Protein AF-A0A973PFD8-F1 (afdb_monomer)

Solvent-accessible surface area (backbone atoms only — not comparable to full-atom values): 5227 Å² total; per-residue (Å²): 135,90,81,83,77,86,75,84,77,74,81,78,72,80,77,58,90,79,40,50,80,47,80,58,89,32,23,40,38,28,26,34,42,58,97,70,36,16,31,51,75,47,71,47,58,29,91,69,31,41,76,74,49,74,39,44,77,62,18,33,40,32,16,35,42,87,72,80,77,68,40,74,46,45,39,35,45,58,97,68,38,58,40,76,61,81,130

Nearest PDB structures (foldseek):
  8ckb-assembly1_F001  TM=2.366E-01  e=5.731E+00  Bacteroides phage crAss001

Structure (mmCIF, N/CA/C/O backbone):
data_AF-A0A973PFD8-F1
#
_entry.id   AF-A0A973PFD8-F1
#
loop_
_atom_site.group_PDB
_atom_site.id
_atom_site.type_symbol
_atom_site.label_atom_id
_atom_site.label_alt_id
_atom_site.label_comp_id
_atom_site.label_asym_id
_atom_site.label_entity_id
_atom_site.label_seq_id
_atom_site.pdbx_PDB_ins_code
_atom_site.Cartn_x
_atom_site.Cartn_y
_atom_site.Cartn_z
_atom_site.occupancy
_atom_site.B_iso_or_equiv
_atom_site.auth_seq_id
_atom_site.auth_comp_id
_atom_site.auth_asym_id
_atom_site.auth_atom_id
_atom_site.pdbx_PDB_model_num
ATOM 1 N N . LEU A 1 1 ? 12.668 -13.983 -52.902 1.00 50.91 1 LEU A N 1
ATOM 2 C CA . LEU A 1 1 ? 12.871 -13.101 -51.731 1.00 50.91 1 LEU A CA 1
ATOM 3 C C . LEU A 1 1 ? 11.649 -13.258 -50.823 1.00 50.91 1 LEU A C 1
ATOM 5 O O . LEU A 1 1 ? 10.545 -13.137 -51.337 1.00 50.91 1 LEU A O 1
ATOM 9 N N . ARG A 1 2 ? 11.801 -13.615 -49.538 1.00 53.56 2 ARG A N 1
ATOM 10 C CA . ARG A 1 2 ? 10.667 -13.727 -48.594 1.00 53.56 2 ARG A CA 1
ATOM 11 C C . ARG A 1 2 ? 10.402 -12.353 -47.975 1.00 53.56 2 ARG A C 1
ATOM 13 O O . ARG A 1 2 ? 11.227 -11.861 -47.216 1.00 53.56 2 ARG A O 1
ATOM 20 N N . THR A 1 3 ? 9.270 -11.744 -48.304 1.00 62.12 3 THR A N 1
ATOM 21 C CA . THR A 1 3 ? 8.779 -10.518 -47.663 1.00 62.12 3 THR A CA 1
ATOM 22 C C . THR A 1 3 ? 8.151 -10.858 -46.312 1.00 62.12 3 THR A C 1
ATOM 24 O O . THR A 1 3 ? 7.234 -11.677 -46.245 1.00 62.12 3 THR A O 1
ATOM 27 N N . ALA A 1 4 ? 8.648 -10.249 -45.234 1.00 61.12 4 ALA A N 1
ATOM 28 C CA . ALA A 1 4 ? 8.045 -10.351 -43.908 1.00 61.12 4 ALA A CA 1
ATOM 29 C C . ALA A 1 4 ? 6.730 -9.551 -43.862 1.00 61.12 4 ALA A C 1
ATOM 31 O O . ALA A 1 4 ? 6.664 -8.422 -44.344 1.00 61.12 4 ALA A O 1
ATOM 32 N N . ARG A 1 5 ? 5.677 -10.154 -43.298 1.00 64.62 5 ARG A N 1
ATOM 33 C CA . ARG A 1 5 ? 4.361 -9.530 -43.105 1.00 64.62 5 ARG A CA 1
ATOM 34 C C . ARG A 1 5 ? 4.399 -8.689 -41.820 1.00 64.62 5 ARG A C 1
ATOM 36 O O . ARG A 1 5 ? 4.820 -9.235 -40.801 1.00 64.62 5 ARG A O 1
ATOM 43 N N . PRO A 1 6 ? 3.974 -7.413 -41.824 1.00 57.50 6 PRO A N 1
ATOM 44 C CA . PRO A 1 6 ? 3.920 -6.623 -40.599 1.00 57.50 6 PRO A CA 1
ATOM 45 C C . PRO A 1 6 ? 2.919 -7.259 -39.627 1.00 57.50 6 PRO A C 1
ATOM 47 O O . PRO A 1 6 ? 1.799 -7.611 -40.010 1.00 57.50 6 PRO A O 1
ATOM 50 N N . ALA A 1 7 ? 3.350 -7.471 -38.384 1.00 65.94 7 ALA A N 1
ATOM 51 C CA . ALA A 1 7 ? 2.477 -7.921 -37.310 1.00 65.94 7 ALA A CA 1
ATOM 52 C C . ALA A 1 7 ? 1.541 -6.767 -36.902 1.00 65.94 7 ALA A C 1
ATOM 54 O O . ALA A 1 7 ? 1.970 -5.612 -36.921 1.00 65.94 7 ALA A O 1
ATOM 55 N N . PRO A 1 8 ? 0.275 -7.043 -36.547 1.00 55.72 8 PRO A N 1
ATOM 56 C CA . PRO A 1 8 ? -0.617 -6.011 -36.040 1.00 55.72 8 PRO A CA 1
ATOM 57 C C . PRO A 1 8 ? -0.084 -5.492 -34.700 1.00 55.72 8 PRO A C 1
ATOM 59 O O . PRO A 1 8 ? 0.095 -6.263 -33.758 1.00 55.72 8 PRO A O 1
ATOM 62 N N . SER A 1 9 ? 0.173 -4.187 -34.616 1.00 59.62 9 SER A N 1
ATOM 63 C CA . SER A 1 9 ? 0.442 -3.516 -33.346 1.00 59.62 9 SER A CA 1
ATOM 64 C C . SER A 1 9 ? -0.799 -3.626 -32.464 1.00 59.62 9 SER A C 1
ATOM 66 O O . SER A 1 9 ? -1.877 -3.171 -32.849 1.00 59.62 9 SER A O 1
ATOM 68 N N . ALA A 1 10 ? -0.659 -4.251 -31.296 1.00 60.38 10 ALA A N 1
ATOM 69 C CA . ALA A 1 10 ? -1.701 -4.232 -30.279 1.00 60.38 10 ALA A CA 1
ATOM 70 C C . ALA A 1 10 ? -1.988 -2.772 -29.871 1.00 60.38 10 ALA A C 1
ATOM 72 O O . ALA A 1 10 ? -1.048 -1.973 -29.805 1.00 60.38 10 ALA A O 1
ATOM 73 N N . PRO A 1 11 ? -3.252 -2.397 -29.612 1.00 47.88 11 PRO A N 1
ATOM 74 C CA . PRO A 1 11 ? -3.566 -1.056 -29.145 1.00 47.88 11 PRO A CA 1
ATOM 75 C C . PRO A 1 11 ? -2.863 -0.815 -27.806 1.00 47.88 11 PRO A C 1
ATOM 77 O O . PRO A 1 11 ? -3.043 -1.579 -26.857 1.00 47.88 11 PRO A O 1
ATOM 80 N N . ALA A 1 12 ? -2.054 0.242 -27.737 1.00 57.31 12 ALA A N 1
ATOM 81 C CA . ALA A 1 12 ? -1.536 0.739 -26.473 1.00 57.31 12 ALA A CA 1
ATOM 82 C C . ALA A 1 12 ? -2.738 1.189 -25.634 1.00 57.31 12 ALA A C 1
ATOM 84 O O . ALA A 1 12 ? -3.482 2.085 -26.039 1.00 57.31 12 ALA A O 1
ATOM 85 N N . MET A 1 13 ? -2.969 0.527 -24.499 1.00 54.16 13 MET A N 1
ATOM 86 C CA . MET A 1 13 ? -3.925 1.032 -23.521 1.00 54.16 13 MET A CA 1
ATOM 87 C C . MET A 1 13 ? -3.458 2.425 -23.085 1.00 54.16 13 MET A C 1
ATOM 89 O O . MET A 1 13 ? -2.253 2.612 -22.909 1.00 54.16 13 MET A O 1
ATOM 93 N N . PRO A 1 14 ? -4.366 3.403 -22.923 1.00 49.34 14 PRO A N 1
ATOM 94 C CA . PRO A 1 14 ? -3.985 4.703 -22.401 1.00 49.34 14 PRO A CA 1
ATOM 95 C C . PRO A 1 14 ? -3.326 4.479 -21.043 1.00 49.34 14 PRO A C 1
ATOM 97 O O . PRO A 1 14 ? -3.959 3.946 -20.130 1.00 49.34 14 PRO A O 1
ATOM 100 N N . GLU A 1 15 ? -2.058 4.856 -20.908 1.00 52.25 15 GLU A N 1
ATOM 101 C CA . GLU A 1 15 ? -1.444 4.999 -19.597 1.00 52.25 15 GLU A CA 1
ATOM 102 C C . GLU A 1 15 ? -2.274 6.056 -18.872 1.00 52.25 15 GLU A C 1
ATOM 104 O O . GLU A 1 15 ? -2.214 7.241 -19.207 1.00 52.25 15 GLU A O 1
ATOM 109 N N . ALA A 1 16 ? -3.135 5.625 -17.947 1.00 52.44 16 ALA A N 1
ATOM 110 C CA . ALA A 1 16 ? -3.893 6.539 -17.118 1.00 52.44 16 ALA A CA 1
A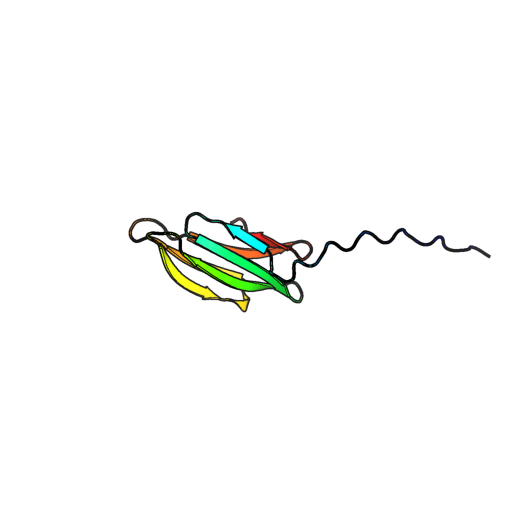TOM 111 C C . ALA A 1 16 ? -2.871 7.421 -16.400 1.00 52.44 16 ALA A C 1
ATOM 113 O O . ALA A 1 16 ? -2.215 6.993 -15.451 1.00 52.44 16 ALA A O 1
ATOM 114 N N . THR A 1 17 ? -2.713 8.656 -16.873 1.00 58.00 17 THR A N 1
ATOM 115 C CA . THR A 1 17 ? -1.722 9.610 -16.360 1.00 58.00 17 THR A CA 1
ATOM 116 C C . THR A 1 17 ? -1.960 9.906 -14.870 1.00 58.00 17 THR A C 1
ATOM 118 O O . THR A 1 17 ? -1.066 10.376 -14.177 1.00 58.00 17 THR A O 1
ATOM 121 N N . GLY A 1 18 ? -3.156 9.572 -14.363 1.00 65.19 18 GLY A N 1
ATOM 122 C CA . GLY A 1 18 ? -3.556 9.659 -12.960 1.00 65.19 18 GLY A CA 1
ATOM 123 C C . GLY A 1 18 ? -3.292 8.422 -12.089 1.00 65.19 18 GLY A C 1
ATOM 124 O O . GLY A 1 18 ? -3.545 8.502 -10.894 1.00 65.19 18 GLY A O 1
ATOM 125 N N . GLY A 1 19 ? -2.778 7.306 -12.618 1.00 84.94 19 GLY A N 1
ATOM 126 C CA . GLY A 1 19 ? -2.603 6.058 -11.859 1.00 84.94 19 GLY A CA 1
ATOM 127 C C . GLY A 1 19 ? -3.883 5.216 -11.714 1.00 84.94 19 GLY A C 1
ATOM 128 O O . GLY A 1 19 ? -4.960 5.587 -12.172 1.00 84.94 19 GLY A O 1
ATOM 129 N N . THR A 1 20 ? -3.750 4.036 -11.107 1.00 94.88 20 THR A N 1
ATOM 130 C CA . THR A 1 20 ? -4.833 3.091 -10.790 1.00 94.88 20 THR A CA 1
ATOM 131 C C . THR A 1 20 ? -5.356 3.354 -9.384 1.00 94.88 20 THR A C 1
ATOM 133 O O . THR A 1 20 ? -4.556 3.455 -8.458 1.00 94.88 20 THR A O 1
ATOM 136 N N . LEU A 1 21 ? -6.681 3.431 -9.225 1.00 95.94 21 LEU A N 1
ATOM 137 C CA . LEU A 1 21 ? -7.349 3.547 -7.928 1.00 95.94 21 LEU A CA 1
ATOM 138 C C . LEU A 1 21 ? -7.632 2.157 -7.339 1.00 95.94 21 LEU A C 1
ATOM 140 O O . LEU A 1 21 ? -8.350 1.356 -7.937 1.00 95.94 21 LEU A O 1
ATOM 144 N N . ILE A 1 22 ? -7.132 1.912 -6.135 1.00 96.94 22 ILE A N 1
ATOM 145 C CA . ILE A 1 22 ? -7.385 0.737 -5.306 1.00 96.94 22 ILE A CA 1
ATOM 146 C C . ILE A 1 22 ? -8.258 1.171 -4.126 1.00 96.94 22 ILE A C 1
ATOM 148 O O . ILE A 1 22 ? -7.996 2.188 -3.483 1.00 96.94 22 ILE A O 1
ATOM 152 N N . ARG A 1 23 ? -9.312 0.404 -3.847 1.00 97.50 23 ARG A N 1
ATOM 153 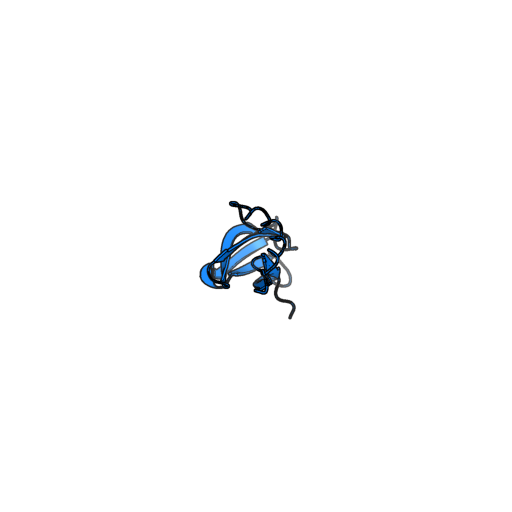C CA . ARG A 1 23 ? -10.232 0.631 -2.724 1.00 97.50 23 ARG A CA 1
ATOM 154 C C . ARG A 1 23 ? -10.116 -0.526 -1.741 1.00 97.50 23 ARG A C 1
ATOM 156 O O . ARG A 1 23 ? -10.121 -1.680 -2.167 1.00 97.50 23 ARG A O 1
ATOM 163 N N . THR A 1 24 ? -10.033 -0.216 -0.456 1.00 97.50 24 THR A N 1
ATOM 164 C CA . THR A 1 24 ? -9.999 -1.187 0.645 1.00 97.50 24 THR A CA 1
ATOM 165 C C . THR A 1 24 ? -10.990 -0.768 1.729 1.00 97.50 24 THR A C 1
ATOM 167 O O . THR A 1 24 ? -11.642 0.269 1.605 1.00 97.50 24 THR A O 1
ATOM 170 N N . ALA A 1 25 ? -11.124 -1.568 2.788 1.00 97.00 25 ALA A N 1
ATOM 171 C CA . ALA A 1 25 ? -11.901 -1.164 3.957 1.00 97.00 25 ALA A CA 1
ATOM 172 C C . ALA A 1 25 ? -11.281 0.057 4.666 1.00 97.00 25 ALA A C 1
ATOM 174 O O . ALA A 1 25 ? -12.007 0.959 5.065 1.00 97.00 25 ALA A O 1
ATOM 175 N N . GLY A 1 26 ? -9.947 0.113 4.751 1.00 97.81 26 GLY A N 1
ATOM 176 C CA . GLY A 1 26 ? -9.225 1.180 5.448 1.00 97.81 26 GLY A CA 1
ATOM 177 C C . GLY A 1 26 ? -9.093 2.490 4.671 1.00 97.81 26 GLY A C 1
ATOM 178 O O . GLY A 1 26 ? -8.742 3.510 5.257 1.00 97.81 26 GLY A O 1
ATOM 179 N N . GLY A 1 27 ? -9.384 2.505 3.366 1.00 98.44 27 GLY A N 1
ATOM 180 C CA . GLY A 1 27 ? -9.313 3.725 2.569 1.00 98.44 27 GLY A CA 1
ATOM 181 C C . GLY A 1 27 ? -9.149 3.498 1.072 1.00 98.44 27 GLY A C 1
ATOM 182 O O . GLY A 1 27 ? -9.520 2.467 0.502 1.00 98.44 27 GLY A O 1
ATOM 183 N N . THR A 1 28 ? -8.590 4.504 0.411 1.00 98.38 28 THR A N 1
ATOM 184 C CA . THR A 1 28 ? -8.285 4.468 -1.021 1.00 98.38 28 THR A CA 1
ATOM 185 C C . THR A 1 28 ? -6.828 4.788 -1.284 1.00 98.38 28 THR A C 1
ATOM 187 O O . THR A 1 28 ? -6.233 5.598 -0.575 1.00 98.38 28 THR A O 1
ATOM 190 N N . VAL A 1 29 ? -6.272 4.182 -2.329 1.00 98.12 29 VAL A N 1
ATOM 191 C CA . VAL A 1 29 ? -4.883 4.360 -2.755 1.00 98.12 29 VAL A CA 1
ATOM 192 C C . VAL A 1 29 ? -4.854 4.541 -4.263 1.00 98.12 29 VAL A C 1
ATOM 194 O O . VAL A 1 29 ? -5.436 3.743 -4.990 1.00 98.12 29 VAL A O 1
ATOM 197 N N . THR A 1 30 ? -4.148 5.554 -4.746 1.00 97.69 30 THR A N 1
ATOM 198 C CA . THR A 1 30 ? -3.835 5.709 -6.166 1.00 97.69 30 THR A CA 1
ATOM 199 C C . THR A 1 30 ? -2.365 5.389 -6.380 1.00 97.69 30 THR A C 1
ATOM 201 O O . THR A 1 30 ? -1.509 5.962 -5.706 1.00 97.69 30 THR A O 1
ATOM 204 N N . ALA A 1 31 ? -2.050 4.502 -7.321 1.00 97.50 31 ALA A N 1
ATOM 205 C CA . ALA A 1 31 ? -0.679 4.067 -7.587 1.00 97.50 31 ALA A CA 1
ATOM 206 C C . ALA A 1 31 ? -0.387 3.935 -9.085 1.00 97.50 31 ALA A C 1
ATOM 208 O O . ALA A 1 31 ? -1.295 3.846 -9.907 1.00 97.50 31 ALA A O 1
ATOM 209 N N . ALA A 1 32 ? 0.887 3.897 -9.456 1.00 96.38 32 ALA A N 1
ATOM 210 C CA . ALA A 1 32 ? 1.324 3.630 -10.825 1.00 96.38 32 ALA A CA 1
ATOM 211 C C . ALA A 1 32 ? 2.532 2.691 -10.830 1.00 96.38 32 ALA A C 1
ATOM 213 O O . ALA A 1 32 ? 3.263 2.620 -9.847 1.00 96.38 32 ALA A O 1
ATOM 214 N N . CYS A 1 33 ? 2.763 1.995 -11.942 1.00 96.12 33 CYS A N 1
ATOM 215 C CA . CYS A 1 33 ? 3.983 1.222 -12.138 1.00 96.12 33 CYS A CA 1
ATOM 216 C C . CYS A 1 33 ? 5.041 2.077 -12.837 1.00 96.12 33 CYS A C 1
ATOM 218 O O . CYS A 1 33 ? 4.816 2.552 -13.946 1.00 96.12 33 CYS A O 1
ATOM 220 N N . VAL A 1 34 ? 6.205 2.250 -12.211 1.00 93.75 34 VAL A N 1
ATOM 221 C CA . VAL A 1 34 ? 7.354 2.973 -12.776 1.00 93.75 34 VAL A CA 1
ATOM 222 C C . VAL A 1 34 ? 8.542 2.020 -12.825 1.00 93.75 34 VAL A C 1
ATOM 224 O O . VAL A 1 34 ? 9.003 1.529 -11.797 1.00 93.75 34 VAL A O 1
ATOM 227 N N . GLY A 1 35 ? 9.022 1.702 -14.031 1.00 92.19 35 GLY A N 1
ATOM 228 C CA . GLY A 1 35 ? 10.124 0.746 -14.204 1.00 92.19 35 GLY A CA 1
ATOM 229 C C . GLY A 1 35 ? 9.831 -0.639 -13.606 1.00 92.19 35 GLY A C 1
ATOM 230 O O . GLY A 1 35 ? 10.735 -1.285 -13.086 1.00 92.19 35 GLY A O 1
ATOM 231 N N . GLY A 1 36 ? 8.560 -1.060 -13.617 1.00 92.12 36 GLY A N 1
ATOM 232 C CA . GLY A 1 36 ? 8.106 -2.334 -13.048 1.00 92.12 36 GLY A CA 1
ATOM 233 C C . GLY A 1 36 ? 7.916 -2.345 -11.527 1.00 92.12 36 GLY A C 1
ATOM 234 O O . GLY A 1 36 ? 7.543 -3.384 -10.988 1.00 92.12 36 GLY A O 1
ATOM 235 N N . ARG A 1 37 ? 8.134 -1.220 -10.834 1.00 95.69 37 ARG A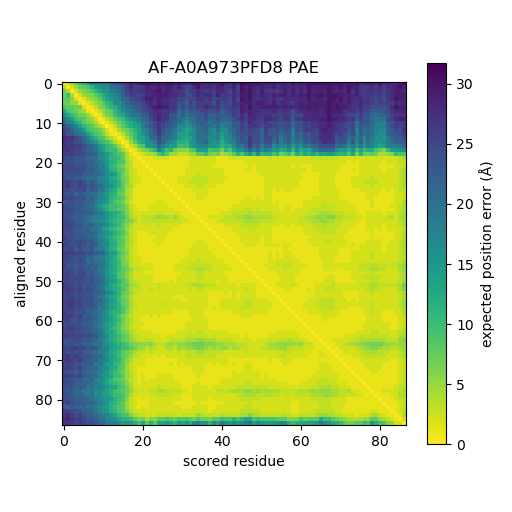 N 1
ATOM 236 C CA . ARG A 1 37 ? 7.881 -1.083 -9.393 1.00 95.69 37 ARG A CA 1
ATOM 237 C C . ARG A 1 37 ? 6.604 -0.285 -9.130 1.00 95.69 37 ARG A C 1
ATOM 239 O O . ARG A 1 37 ? 6.364 0.693 -9.842 1.00 95.69 37 ARG A O 1
ATOM 246 N N . PRO A 1 38 ? 5.787 -0.680 -8.143 1.00 96.50 38 PRO A N 1
ATOM 247 C CA . PRO A 1 38 ? 4.632 0.104 -7.739 1.00 96.50 38 PRO A CA 1
ATOM 248 C C . PRO A 1 38 ? 5.099 1.367 -7.013 1.00 96.50 38 PRO A C 1
ATOM 250 O O . PRO A 1 38 ? 5.988 1.311 -6.174 1.00 96.50 38 PRO A O 1
ATOM 253 N N . VAL A 1 39 ? 4.486 2.500 -7.334 1.00 96.69 39 VAL A N 1
ATOM 254 C CA . VAL A 1 39 ? 4.724 3.782 -6.669 1.00 96.69 39 VAL A CA 1
ATOM 255 C C . VAL A 1 39 ? 3.382 4.356 -6.245 1.00 96.69 39 VAL A C 1
ATOM 257 O O . VAL A 1 39 ? 2.495 4.547 -7.089 1.00 96.69 39 VAL A O 1
ATOM 260 N N . LEU A 1 40 ? 3.229 4.645 -4.953 1.00 97.44 40 LEU A N 1
ATOM 261 C CA . LEU A 1 40 ? 2.050 5.337 -4.438 1.00 97.44 40 LEU A CA 1
ATOM 262 C C . LEU A 1 40 ? 2.059 6.798 -4.893 1.00 97.44 40 LEU A C 1
ATOM 264 O O . LEU A 1 40 ? 3.046 7.517 -4.741 1.00 97.44 40 LEU A O 1
ATOM 268 N N . ARG A 1 41 ? 0.933 7.250 -5.446 1.00 96.69 41 ARG A N 1
ATOM 269 C CA . ARG A 1 41 ? 0.711 8.640 -5.866 1.00 96.69 41 ARG A CA 1
ATOM 270 C C . ARG A 1 41 ? -0.064 9.432 -4.827 1.00 96.69 41 ARG A C 1
ATOM 272 O O . ARG A 1 41 ? 0.218 10.607 -4.630 1.00 96.69 41 ARG A O 1
ATOM 279 N N . SER A 1 42 ? -1.049 8.801 -4.198 1.00 97.06 42 SER A N 1
ATOM 280 C CA . SER A 1 42 ? -1.861 9.394 -3.139 1.00 97.06 42 SER A CA 1
ATOM 281 C C . SER A 1 42 ? -2.595 8.294 -2.375 1.00 97.06 42 SER A C 1
ATOM 283 O O . SER A 1 42 ? -2.802 7.202 -2.908 1.00 97.06 42 SER A O 1
ATOM 285 N N . TRP A 1 43 ? -2.998 8.580 -1.144 1.00 98.31 43 TRP A N 1
ATOM 286 C CA . TRP A 1 43 ? -3.824 7.717 -0.311 1.00 98.31 43 TRP A CA 1
ATOM 287 C C . TRP A 1 43 ? -4.747 8.577 0.552 1.00 98.31 43 TRP A C 1
ATOM 289 O O . TRP A 1 43 ? -4.471 9.746 0.824 1.00 98.31 43 TRP A O 1
ATOM 299 N N . SER A 1 44 ? -5.879 8.016 0.955 1.00 98.38 44 SER A N 1
ATOM 300 C CA . SER A 1 44 ? -6.835 8.687 1.836 1.00 98.38 44 SER A CA 1
ATOM 301 C C . SER A 1 44 ? -7.483 7.648 2.742 1.00 98.38 44 SER A C 1
ATOM 303 O O . SER A 1 44 ? -8.062 6.697 2.205 1.00 98.38 44 SER 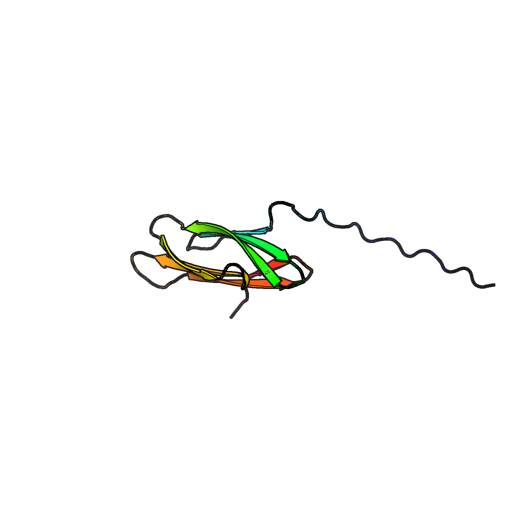A O 1
ATOM 305 N N . PRO A 1 45 ? -7.379 7.790 4.074 1.00 98.62 45 PRO A N 1
ATOM 306 C CA . PRO A 1 45 ? -8.027 6.873 4.998 1.00 98.62 45 PRO A CA 1
ATOM 307 C C . PRO A 1 45 ? -9.552 6.997 4.903 1.00 98.62 45 PRO A C 1
ATOM 309 O O . PRO A 1 45 ? -10.094 8.060 4.584 1.00 98.62 45 PRO A O 1
ATOM 312 N N . ALA A 1 46 ? -10.245 5.893 5.159 1.00 98.62 46 ALA A N 1
ATOM 313 C CA . ALA A 1 46 ? -11.684 5.890 5.372 1.00 98.62 46 ALA A CA 1
ATOM 314 C C . ALA A 1 46 ? -12.033 6.563 6.715 1.00 98.62 46 ALA A C 1
ATOM 316 O O . ALA A 1 46 ? -11.170 6.810 7.555 1.00 98.62 46 ALA A O 1
ATOM 317 N N . GLN A 1 47 ? -13.315 6.865 6.932 1.00 97.94 47 GLN A N 1
ATOM 318 C CA . GLN A 1 47 ? -13.775 7.361 8.232 1.00 97.94 47 GLN A CA 1
ATOM 319 C C . GLN A 1 47 ? -13.449 6.345 9.337 1.00 97.94 47 GLN A C 1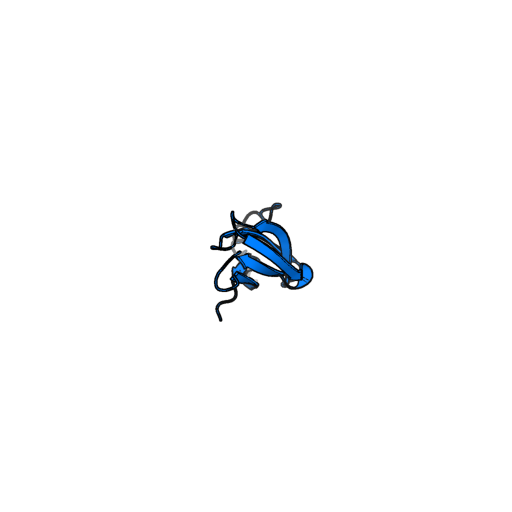
ATOM 321 O O . GLN A 1 47 ? -13.702 5.157 9.157 1.00 97.94 47 GLN A O 1
ATOM 326 N N . GLY A 1 48 ? -12.937 6.825 10.475 1.00 97.88 48 GLY A N 1
ATOM 327 C CA . GLY A 1 48 ? -12.555 5.971 11.607 1.00 97.88 48 GLY A CA 1
ATOM 328 C C . GLY A 1 48 ? -11.226 5.237 11.404 1.00 97.88 48 GLY A C 1
ATOM 329 O O . GLY A 1 48 ? -10.868 4.401 12.225 1.00 97.88 48 GLY A O 1
ATOM 330 N N . TYR A 1 49 ? -10.500 5.546 10.323 1.00 98.56 49 TYR A N 1
ATOM 331 C CA . TYR A 1 49 ? -9.144 5.069 10.080 1.00 98.56 49 TYR A CA 1
ATOM 332 C C . TYR A 1 49 ? -8.153 6.232 10.079 1.00 98.56 49 TYR A C 1
ATOM 334 O O . TYR A 1 49 ? -8.465 7.348 9.653 1.00 98.56 49 TYR A O 1
ATOM 342 N N . SER A 1 50 ? -6.927 5.934 10.489 1.00 98.38 50 SER A N 1
ATOM 343 C CA . SER A 1 50 ? -5.750 6.781 10.320 1.00 98.38 50 SER A CA 1
ATOM 344 C C . SER A 1 50 ? -4.720 6.080 9.439 1.00 98.38 50 SER A C 1
ATOM 346 O O . SER A 1 50 ? -4.810 4.882 9.178 1.00 98.38 50 SER A O 1
ATOM 348 N N . VAL A 1 51 ? -3.753 6.840 8.932 1.00 98.25 51 VAL A N 1
ATOM 349 C CA . VAL A 1 51 ? -2.583 6.272 8.254 1.00 98.25 51 VAL A CA 1
ATOM 350 C C . VAL A 1 51 ? -1.510 6.051 9.311 1.00 98.25 51 VAL A C 1
ATOM 352 O O . VAL A 1 51 ? -1.117 7.019 9.958 1.00 98.25 51 VAL A O 1
ATOM 355 N N . ASP A 1 52 ? -1.067 4.807 9.465 1.00 97.38 52 ASP A N 1
ATOM 356 C CA . ASP A 1 52 ? -0.012 4.433 10.416 1.00 97.38 52 ASP A CA 1
ATOM 357 C C . ASP A 1 52 ? 1.376 4.526 9.762 1.00 97.38 52 ASP A C 1
ATOM 359 O O . ASP A 1 52 ? 2.220 5.312 10.188 1.00 97.38 52 ASP A O 1
ATOM 363 N N . ASP A 1 53 ? 1.575 3.813 8.648 1.00 97.44 53 ASP A N 1
ATOM 364 C CA . ASP A 1 53 ? 2.849 3.768 7.923 1.00 97.44 53 ASP A CA 1
ATOM 365 C C . ASP A 1 53 ? 2.657 3.837 6.402 1.00 97.44 53 ASP A C 1
ATOM 367 O O . ASP A 1 53 ? 1.644 3.379 5.854 1.00 97.44 53 ASP A O 1
ATOM 371 N N . VAL A 1 54 ? 3.638 4.425 5.710 1.00 98.19 54 VAL A N 1
ATOM 372 C CA . VAL A 1 54 ? 3.649 4.557 4.249 1.00 98.19 54 VAL A CA 1
ATOM 373 C C . VAL A 1 54 ? 5.062 4.376 3.705 1.00 98.19 54 VAL A C 1
ATOM 375 O O . VAL A 1 54 ? 5.958 5.166 3.999 1.00 98.19 54 VAL A O 1
ATOM 378 N N . ASP A 1 55 ? 5.219 3.435 2.776 1.00 98.06 55 ASP A N 1
ATOM 379 C CA . ASP A 1 55 ? 6.406 3.308 1.933 1.00 98.06 55 ASP A CA 1
ATOM 380 C C . ASP A 1 55 ? 6.004 3.516 0.463 1.00 98.06 55 ASP A C 1
ATOM 382 O O . ASP A 1 55 ? 5.569 2.606 -0.254 1.00 98.06 55 ASP A O 1
AT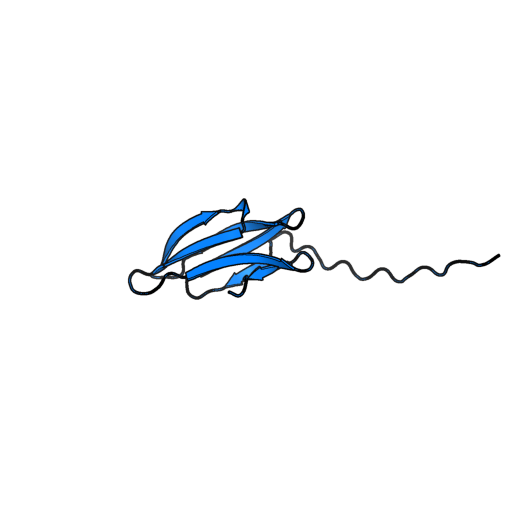OM 386 N N . GLN A 1 56 ? 6.103 4.773 0.017 1.00 96.75 56 GLN A N 1
ATOM 387 C CA . GLN A 1 56 ? 5.615 5.195 -1.299 1.00 96.75 56 GLN A CA 1
ATOM 388 C C . GLN A 1 56 ? 6.300 4.462 -2.454 1.00 96.75 56 GLN A C 1
ATOM 390 O O . GLN A 1 56 ? 5.628 4.107 -3.425 1.00 96.75 56 GLN A O 1
ATOM 395 N N . ASP A 1 57 ? 7.611 4.239 -2.358 1.00 95.38 57 ASP A N 1
ATOM 396 C CA . ASP A 1 57 ? 8.426 3.625 -3.410 1.00 95.38 57 ASP A CA 1
ATOM 397 C C . ASP A 1 57 ? 8.306 2.095 -3.447 1.00 95.38 57 ASP A C 1
ATOM 399 O O . ASP A 1 57 ? 8.613 1.477 -4.473 1.00 95.38 57 ASP A O 1
ATOM 403 N N . LYS A 1 58 ? 7.853 1.472 -2.350 1.00 95.88 58 LYS A N 1
ATOM 404 C CA . LYS A 1 58 ? 7.488 0.047 -2.314 1.00 95.88 58 LYS A CA 1
ATOM 405 C C . LYS A 1 58 ? 6.014 -0.212 -2.597 1.00 95.88 58 LYS A C 1
ATOM 407 O O . LYS A 1 58 ? 5.632 -1.371 -2.753 1.00 95.88 58 LYS A O 1
ATOM 412 N N . GLY A 1 59 ? 5.188 0.826 -2.694 1.00 97.38 59 GLY A N 1
ATOM 413 C CA . GLY A 1 59 ? 3.760 0.645 -2.923 1.00 97.38 59 GLY A CA 1
ATOM 414 C C . GLY A 1 59 ? 3.026 0.114 -1.691 1.00 97.38 59 GLY A C 1
ATOM 415 O O . GLY A 1 59 ? 2.112 -0.696 -1.859 1.00 97.38 59 GLY A O 1
ATOM 416 N N . GLU A 1 60 ? 3.445 0.512 -0.488 1.00 98.19 60 GLU A N 1
ATOM 417 C CA . GLU A 1 60 ? 2.902 0.017 0.781 1.00 98.19 60 GLU A CA 1
ATOM 418 C C . GLU A 1 60 ? 2.275 1.148 1.606 1.00 98.19 60 GLU A C 1
ATOM 420 O O . GLU A 1 60 ? 2.844 2.232 1.721 1.00 98.19 60 GLU A O 1
ATOM 425 N N . VAL A 1 61 ? 1.084 0.909 2.155 1.00 98.50 61 VAL A N 1
ATOM 426 C CA . VAL A 1 61 ? 0.427 1.808 3.116 1.00 98.50 61 VAL A CA 1
ATOM 427 C C . VAL A 1 61 ? -0.400 1.000 4.105 1.00 98.50 61 VAL A C 1
ATOM 429 O O . VAL A 1 61 ? -1.081 0.046 3.718 1.00 98.50 61 VAL A O 1
ATOM 432 N N . LYS A 1 62 ? -0.362 1.405 5.371 1.00 98.44 62 LYS A N 1
ATOM 433 C CA . LYS A 1 62 ? -1.150 0.830 6.457 1.00 98.44 62 LYS A CA 1
ATOM 434 C C . LYS A 1 62 ? -2.222 1.799 6.918 1.00 98.44 62 LYS A C 1
ATOM 436 O O . LYS A 1 62 ? -1.941 2.960 7.219 1.00 98.44 62 LYS A O 1
ATOM 441 N N . PHE A 1 63 ? -3.451 1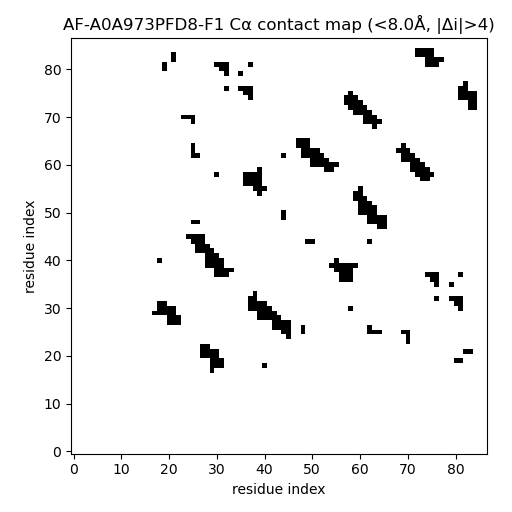.301 6.975 1.00 98.62 63 PHE A N 1
ATOM 442 C CA . PHE A 1 63 ? -4.571 2.005 7.578 1.00 98.62 63 PHE A CA 1
ATOM 443 C C . PHE A 1 63 ? -4.924 1.347 8.907 1.00 98.62 63 PHE A C 1
ATOM 445 O O . PHE A 1 63 ? -5.258 0.162 8.938 1.00 98.62 63 PHE A O 1
ATOM 452 N N . GLU A 1 64 ? -4.885 2.120 9.983 1.00 98.50 64 GLU A N 1
ATOM 453 C CA . GLU A 1 64 ? -5.204 1.667 11.333 1.00 98.50 64 GLU A CA 1
ATOM 454 C C . GLU A 1 64 ? -6.603 2.166 11.725 1.00 98.50 64 GLU A C 1
ATOM 456 O O . GLU A 1 64 ? -6.840 3.378 11.66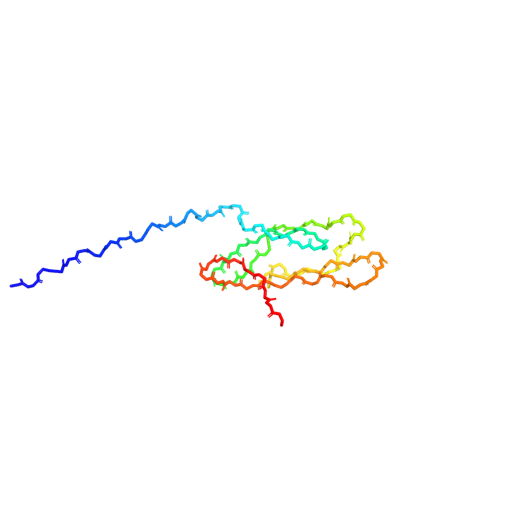5 1.00 98.50 64 GLU A O 1
ATOM 461 N N . PRO A 1 65 ? -7.557 1.277 12.060 1.00 98.25 65 PRO A N 1
ATOM 462 C CA . PRO A 1 65 ? -8.837 1.689 12.625 1.00 98.25 65 PRO A CA 1
ATOM 463 C C . PRO A 1 65 ? -8.690 2.111 14.091 1.00 98.25 65 PRO A C 1
ATOM 465 O O . PRO A 1 65 ? -7.768 1.683 14.775 1.00 98.25 65 PRO A O 1
ATOM 468 N N . GLU A 1 66 ? -9.654 2.870 14.612 1.00 96.81 66 GLU A N 1
ATOM 469 C CA . GLU A 1 66 ? -9.721 3.162 16.056 1.00 96.81 66 GLU A CA 1
ATOM 470 C C . GLU A 1 66 ? -9.836 1.887 16.918 1.00 96.81 66 GLU A C 1
ATOM 472 O O . GLU A 1 66 ? -9.297 1.829 18.022 1.00 96.81 66 GLU A O 1
ATOM 477 N N . GLU A 1 67 ? -10.517 0.858 16.406 1.00 95.62 67 GLU A N 1
ATOM 478 C CA .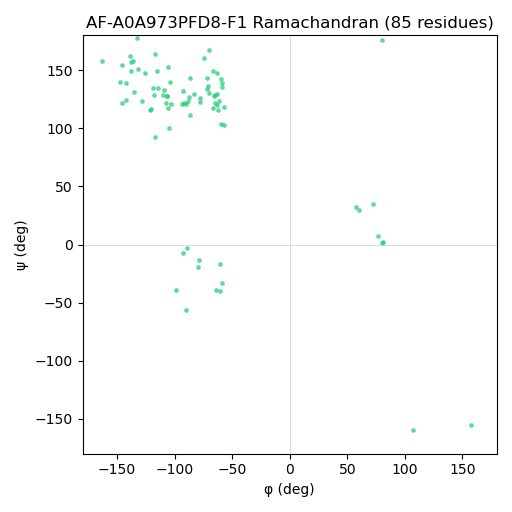 GLU A 1 67 ? -10.652 -0.458 17.032 1.00 95.62 67 GLU A CA 1
ATOM 479 C C . GLU A 1 67 ? -10.611 -1.567 15.965 1.00 95.62 67 GLU A C 1
ATOM 481 O O . GLU A 1 67 ? -11.245 -1.456 14.914 1.00 95.62 67 GLU A O 1
ATOM 486 N N . GLY A 1 68 ? -9.916 -2.673 16.255 1.00 95.62 68 GLY A N 1
ATOM 487 C CA . GLY A 1 68 ? -9.829 -3.850 15.381 1.00 95.62 68 GLY A CA 1
ATOM 488 C C . GLY A 1 68 ? -8.478 -4.010 14.682 1.00 95.62 68 GLY A C 1
ATOM 489 O O . GLY A 1 68 ? -7.465 -3.493 15.143 1.00 95.62 68 GLY A O 1
ATOM 490 N N . ASP A 1 69 ? -8.467 -4.782 13.593 1.00 97.06 69 ASP A N 1
ATOM 491 C CA . ASP A 1 69 ? -7.250 -5.137 12.856 1.00 97.06 69 ASP A CA 1
ATOM 492 C C . ASP A 1 69 ? -6.873 -4.092 11.790 1.00 97.06 69 ASP A C 1
ATOM 494 O O . ASP A 1 69 ? -7.730 -3.544 11.088 1.00 97.06 69 ASP A O 1
ATOM 498 N N . GLU A 1 70 ? -5.567 -3.873 11.615 1.00 96.94 70 GLU A N 1
ATOM 499 C CA . GLU A 1 70 ? -5.015 -3.000 10.576 1.00 96.94 70 GLU A CA 1
ATOM 500 C C . GLU A 1 70 ? -5.319 -3.507 9.154 1.00 96.94 70 GLU A C 1
ATOM 502 O O . GLU A 1 70 ? -5.355 -4.708 8.864 1.00 96.94 70 GLU A O 1
ATOM 507 N N . VAL A 1 71 ? -5.489 -2.566 8.223 1.00 97.81 71 VAL A N 1
ATOM 508 C CA . VAL A 1 71 ? -5.611 -2.848 6.791 1.00 97.81 71 VAL A CA 1
ATOM 509 C C . VAL A 1 71 ? -4.309 -2.466 6.106 1.00 97.81 71 VAL A C 1
ATOM 511 O O . VAL A 1 71 ? -4.071 -1.305 5.772 1.00 97.81 71 VAL A O 1
ATOM 514 N N . GLU A 1 72 ? -3.482 -3.469 5.845 1.00 97.81 72 GLU A N 1
ATOM 515 C CA . GLU A 1 72 ? -2.250 -3.295 5.087 1.00 97.81 72 GLU A CA 1
ATOM 516 C C . GLU A 1 72 ? -2.501 -3.443 3.580 1.00 97.81 72 GLU A C 1
ATOM 518 O O . GLU A 1 72 ? -3.037 -4.445 3.093 1.00 97.81 72 GLU A O 1
ATOM 523 N N . VAL A 1 73 ? -2.073 -2.440 2.819 1.00 98.12 73 VAL A N 1
ATOM 524 C CA . VAL A 1 73 ? -2.071 -2.459 1.359 1.00 98.12 73 VAL A CA 1
ATOM 525 C C . VAL A 1 73 ? -0.643 -2.632 0.885 1.00 98.12 73 VAL A C 1
ATOM 527 O O . VAL A 1 73 ? 0.180 -1.745 1.074 1.00 98.12 73 VAL A O 1
ATOM 530 N N . ARG A 1 74 ? -0.372 -3.740 0.194 1.00 98.12 74 ARG A N 1
ATOM 531 C CA . ARG A 1 74 ? 0.879 -3.961 -0.543 1.00 98.12 74 ARG A CA 1
ATOM 532 C C . ARG A 1 74 ? 0.569 -4.115 -2.015 1.00 98.12 74 ARG A C 1
ATOM 534 O O . ARG A 1 74 ? -0.289 -4.923 -2.383 1.00 98.12 74 ARG A O 1
ATOM 541 N N . LEU A 1 75 ? 1.257 -3.365 -2.861 1.00 97.81 75 LEU A N 1
ATOM 542 C CA . LEU A 1 75 ? 1.059 -3.425 -4.303 1.00 97.81 75 LEU A CA 1
ATOM 543 C C . LEU A 1 75 ? 2.209 -4.157 -4.993 1.00 97.81 75 LEU A C 1
ATOM 545 O O . LEU A 1 75 ? 3.343 -4.166 -4.528 1.00 97.81 75 LEU A O 1
ATOM 549 N N . VAL A 1 76 ? 1.907 -4.757 -6.140 1.00 97.25 76 VAL A N 1
ATOM 550 C CA . VAL A 1 76 ? 2.885 -5.266 -7.109 1.00 97.25 76 VAL A CA 1
ATOM 551 C C . VAL A 1 76 ? 2.448 -4.885 -8.516 1.00 97.25 76 VAL A C 1
ATOM 553 O O . VAL A 1 76 ? 1.273 -4.624 -8.763 1.00 97.25 76 VAL A O 1
ATOM 556 N N . CYS A 1 77 ? 3.385 -4.859 -9.459 1.00 96.19 77 CYS A N 1
ATOM 557 C CA . CYS A 1 77 ? 3.080 -4.575 -10.857 1.00 96.19 77 CYS A CA 1
ATOM 558 C C . CYS A 1 77 ? 2.842 -5.865 -11.643 1.00 96.19 77 CYS A C 1
ATOM 560 O O . CYS A 1 77 ? 3.741 -6.696 -11.759 1.00 96.19 77 CYS A O 1
ATOM 562 N N . GLN A 1 78 ? 1.658 -6.002 -12.242 1.00 95.56 78 GLN A N 1
ATOM 563 C CA . GLN A 1 78 ? 1.340 -7.061 -13.203 1.00 95.56 78 GLN A CA 1
ATOM 564 C C . GLN A 1 78 ? 0.942 -6.432 -14.537 1.00 95.56 78 GLN A C 1
ATOM 566 O O . GLN A 1 78 ? -0.026 -5.683 -14.616 1.00 95.56 78 GLN A O 1
ATOM 571 N N . GLY A 1 79 ? 1.726 -6.682 -15.591 1.00 91.56 79 GLY A N 1
ATOM 572 C CA . GLY A 1 79 ? 1.467 -6.107 -16.918 1.00 91.56 79 GLY A CA 1
ATOM 573 C C . GLY A 1 79 ? 1.476 -4.572 -16.953 1.00 91.56 79 GLY A C 1
ATOM 574 O O . GLY A 1 79 ? 0.749 -3.981 -17.741 1.00 91.56 79 GLY A O 1
ATOM 575 N N . GLY A 1 80 ? 2.253 -3.923 -16.076 1.00 92.75 80 GLY A N 1
ATOM 576 C CA . GLY A 1 80 ? 2.283 -2.459 -15.944 1.00 92.75 80 GLY A CA 1
ATOM 577 C C . GLY A 1 80 ? 1.141 -1.867 -15.110 1.00 92.75 80 GLY A C 1
ATOM 578 O O . GLY A 1 80 ? 1.082 -0.651 -14.944 1.00 92.75 80 GLY A O 1
ATOM 579 N N . VAL A 1 81 ? 0.269 -2.705 -14.546 1.00 94.50 81 VAL A N 1
ATOM 580 C CA . VAL A 1 81 ? -0.847 -2.281 -13.696 1.00 94.50 81 VAL A CA 1
ATOM 581 C C . VAL A 1 81 ? -0.538 -2.625 -12.235 1.00 94.50 81 VAL A C 1
ATOM 583 O O . VAL A 1 81 ? -0.194 -3.777 -11.946 1.00 94.50 81 VAL A O 1
ATOM 586 N N . PRO A 1 82 ? -0.642 -1.666 -11.296 1.00 96.31 82 PRO A N 1
ATOM 587 C CA . PRO A 1 82 ? -0.566 -1.959 -9.872 1.00 96.31 82 PRO A CA 1
ATOM 588 C C . PRO A 1 82 ? -1.753 -2.823 -9.445 1.00 96.31 82 PRO A C 1
ATOM 590 O O . PRO A 1 82 ? -2.907 -2.472 -9.687 1.00 96.31 82 PRO A O 1
ATOM 593 N N . VAL A 1 83 ? -1.472 -3.930 -8.771 1.00 96.00 83 VAL A N 1
ATOM 594 C CA . VAL A 1 83 ? -2.477 -4.824 -8.191 1.00 96.00 83 VAL A CA 1
ATOM 595 C C . VAL A 1 83 ? -2.114 -5.137 -6.748 1.00 96.00 83 VAL A C 1
ATOM 597 O O . VAL A 1 83 ? -0.940 -5.143 -6.383 1.00 96.00 83 VAL A O 1
ATOM 600 N N . MET A 1 84 ? -3.124 -5.403 -5.924 1.00 96.12 84 MET A N 1
ATOM 601 C CA . MET A 1 84 ? -2.900 -5.809 -4.541 1.00 96.12 84 MET A CA 1
ATOM 602 C C . MET A 1 84 ? -2.208 -7.172 -4.504 1.00 96.12 84 MET A C 1
ATOM 604 O O . MET A 1 84 ? -2.671 -8.135 -5.126 1.00 96.12 84 MET A O 1
ATOM 608 N N . LEU A 1 85 ? -1.106 -7.248 -3.764 1.00 95.12 85 LEU A N 1
ATOM 609 C CA . LEU A 1 85 ? -0.437 -8.502 -3.474 1.00 95.12 85 LEU A CA 1
ATOM 610 C C . LEU A 1 85 ? -1.355 -9.338 -2.582 1.00 95.12 85 LEU A C 1
ATOM 612 O O . LEU A 1 85 ? -1.687 -8.938 -1.468 1.00 95.12 85 LEU A O 1
ATOM 616 N N . ARG A 1 86 ? -1.775 -10.501 -3.078 1.00 82.81 86 ARG A N 1
ATOM 617 C CA . ARG A 1 86 ? -2.482 -11.477 -2.249 1.00 82.81 86 ARG A CA 1
ATOM 618 C C . ARG A 1 86 ? -1.456 -12.210 -1.390 1.00 82.81 86 ARG A C 1
ATOM 620 O O . ARG A 1 86 ? -0.470 -12.705 -1.934 1.00 82.81 86 ARG A O 1
ATOM 627 N N . ARG A 1 87 ? -1.677 -12.211 -0.077 1.00 62.91 87 ARG A N 1
ATOM 628 C CA . ARG A 1 87 ? -0.929 -13.036 0.876 1.00 62.91 87 ARG A CA 1
ATOM 629 C C . ARG A 1 87 ? -1.431 -14.476 0.838 1.00 62.91 87 ARG A C 1
ATOM 631 O O . ARG A 1 87 ? -2.643 -14.658 0.576 1.00 62.91 87 ARG A O 1
#

Sequence (87 aa):
LRTARPAPSAPAMPEATGGTLIRTAGGTVTAACVGGRPVLRSWSPAQGYSVDDVDQDKGEVKFEPEEGDEVEVRLVCQGGVPVMLRR

Secondary structure (DSSP, 8-state):
--PPPPPPPPPPPP--TT-EEEE-SSEEEEEEEETTEEEEEEEEEPTTEEEEEEETTTTEEEEEESSS--EEEEEEEETTEEEEPP-

pLDDT: mean 87.95, std 16.51, range [47.88, 98.62]

Foldseek 3Di:
DDDDDDDDDDDDDPQPPFADWDQDQQWIWGWWADPQAIFTPDIDGDPQWDWDDDDRRQQWTWIDGPDDDIDIFGWGDDPRHTDGDDD

Mean predicted aligned error: 8.63 Å

Radius of gyration: 17.8 Å; Cα contacts (8 Å, |Δi|>4): 166; chains: 1; bounding box: 27×23×69 Å